Protein AF-A0A150XL99-F1 (afdb_monomer_lite)

pLDDT: mean 90.84, std 10.02, range [64.12, 98.44]

Secondary structure (DSSP, 8-state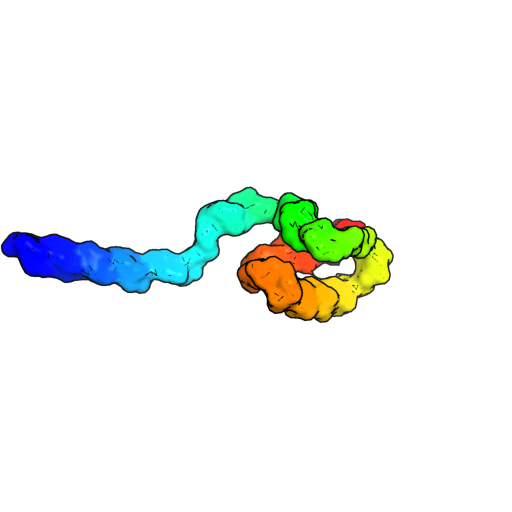):
-HHHHHHHHHHHHHHSTTSPPHHHHTS-HHHHHHHHGGGTSPPPPGGGS-HHHHHHHHHHHHHHTT--HHHHHHHHHHHHHT-

Sequence (83 aa):
MLTIAFMIFMAMMIIGGCATPAHISAKSGAQLWGEACGRCHNTASPSTFSDVDWDIAVKHMQFRAQITEDEANKIVEFLKSAN

Radius of gyration: 18.14 Å; chains: 1; bounding box: 47×20×48 Å

Organism: NCBI:txid1914963

Structure (mmCIF, N/CA/C/O backbone):
data_AF-A0A150XL99-F1
#
_entry.id   AF-A0A150XL99-F1
#
loop_
_atom_site.group_PDB
_atom_site.id
_atom_site.type_symbol
_atom_site.label_atom_id
_atom_site.label_alt_id
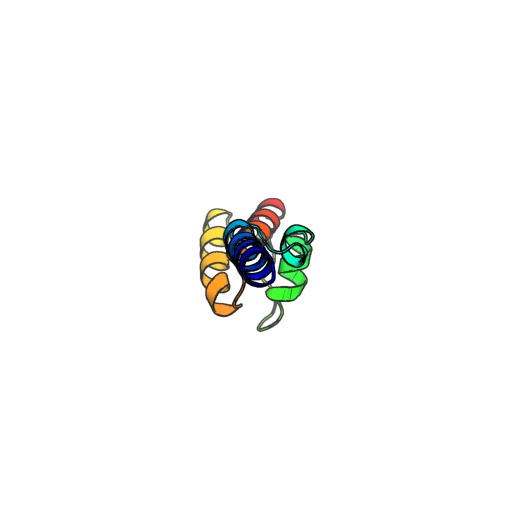_atom_site.label_comp_id
_atom_site.label_asym_id
_atom_site.label_entity_id
_atom_site.label_seq_id
_atom_site.pdbx_PDB_ins_code
_atom_site.Cartn_x
_atom_site.Cartn_y
_atom_site.Cartn_z
_atom_site.occupancy
_atom_site.B_iso_or_equiv
_atom_site.auth_seq_id
_atom_site.auth_comp_id
_atom_site.auth_asym_id
_atom_site.auth_atom_id
_atom_site.pdbx_PDB_model_num
ATOM 1 N N . MET A 1 1 ? -32.127 -10.737 35.259 1.00 64.12 1 MET A N 1
ATOM 2 C CA . MET A 1 1 ? -31.758 -9.485 34.553 1.00 64.12 1 MET A CA 1
ATOM 3 C C . MET A 1 1 ? -30.255 -9.400 34.289 1.00 64.12 1 MET A C 1
ATOM 5 O O . MET A 1 1 ? -29.885 -9.164 33.149 1.00 64.12 1 MET A O 1
ATOM 9 N N . LEU A 1 2 ? -29.394 -9.694 35.274 1.00 71.25 2 LEU A N 1
ATOM 10 C CA . LEU A 1 2 ? -27.929 -9.706 35.106 1.00 71.25 2 LEU A CA 1
ATOM 11 C C . LEU A 1 2 ? -27.420 -10.753 34.087 1.00 71.25 2 LEU A C 1
ATOM 13 O O . LEU A 1 2 ? -26.524 -10.476 33.301 1.00 71.25 2 LEU A O 1
ATOM 17 N N . THR A 1 3 ? -28.050 -11.930 34.038 1.00 78.06 3 THR A N 1
ATOM 18 C CA . THR A 1 3 ? -27.725 -13.012 33.088 1.00 78.06 3 THR A CA 1
ATOM 19 C C . THR A 1 3 ? -28.065 -12.669 31.637 1.00 78.06 3 THR A C 1
ATOM 21 O O . THR A 1 3 ? -27.319 -13.008 30.725 1.00 78.06 3 THR A O 1
ATOM 24 N N . ILE A 1 4 ? -29.171 -11.955 31.421 1.00 83.12 4 ILE A N 1
ATOM 25 C CA . ILE A 1 4 ? -29.607 -11.505 30.093 1.00 83.12 4 ILE A CA 1
ATOM 26 C C . ILE A 1 4 ? -28.663 -10.412 29.580 1.00 83.12 4 ILE A C 1
ATOM 28 O O . ILE A 1 4 ? -28.229 -10.470 28.435 1.00 83.12 4 ILE A O 1
ATOM 32 N N . ALA A 1 5 ? -28.277 -9.466 30.442 1.00 84.06 5 ALA A N 1
ATOM 33 C CA . ALA A 1 5 ? -27.303 -8.431 30.098 1.00 84.06 5 ALA A CA 1
ATOM 34 C C . ALA A 1 5 ? -25.936 -9.024 29.703 1.00 84.06 5 ALA A C 1
ATOM 36 O O . ALA A 1 5 ? -25.330 -8.579 28.730 1.00 84.06 5 ALA A O 1
ATOM 37 N N . PHE A 1 6 ? -25.484 -10.070 30.402 1.00 82.56 6 PHE A N 1
ATOM 38 C CA . PHE A 1 6 ? -24.228 -10.754 30.088 1.00 82.56 6 PHE A CA 1
ATOM 39 C C . PHE A 1 6 ? -24.279 -11.490 28.738 1.00 82.56 6 PHE A C 1
ATOM 41 O O . PHE A 1 6 ? -23.342 -11.401 27.947 1.00 82.56 6 PHE A O 1
ATOM 48 N N . MET A 1 7 ? -25.399 -12.154 28.429 1.00 83.50 7 MET A N 1
ATOM 49 C CA . MET A 1 7 ? -25.594 -12.815 27.132 1.00 83.50 7 MET A CA 1
ATOM 50 C C . MET A 1 7 ? -25.665 -11.820 25.965 1.00 83.50 7 MET A C 1
ATOM 52 O O . MET A 1 7 ? -25.102 -12.091 24.908 1.00 83.50 7 MET A O 1
ATOM 56 N N . ILE A 1 8 ? -26.288 -10.652 26.158 1.00 84.62 8 ILE A N 1
ATOM 57 C CA . ILE A 1 8 ? -26.337 -9.589 25.139 1.00 84.62 8 ILE A CA 1
ATOM 58 C C . ILE A 1 8 ? -24.934 -9.031 24.864 1.00 84.62 8 ILE A C 1
ATOM 60 O O . ILE A 1 8 ? -24.554 -8.866 23.706 1.00 84.62 8 ILE A O 1
ATOM 64 N N . PHE A 1 9 ? -24.145 -8.785 25.911 1.00 80.50 9 PHE A N 1
ATOM 65 C CA . PHE A 1 9 ? -22.784 -8.266 25.770 1.00 80.50 9 PHE A CA 1
ATOM 66 C C . PHE A 1 9 ? -21.856 -9.259 25.055 1.00 80.50 9 PHE A C 1
ATOM 68 O O . PHE A 1 9 ? -21.096 -8.879 24.165 1.00 80.50 9 PHE A O 1
ATOM 75 N N . MET A 1 10 ? -21.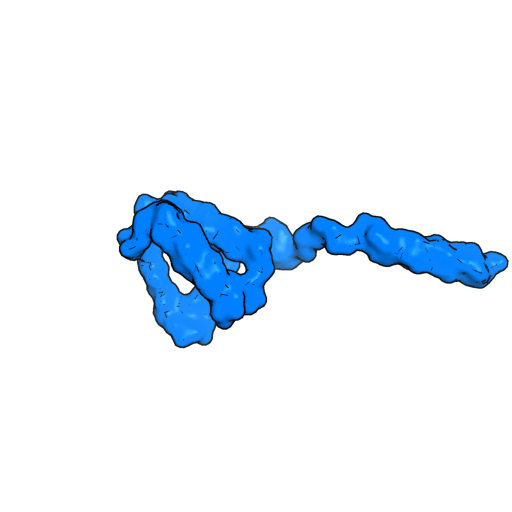972 -10.548 25.385 1.00 79.00 10 MET A N 1
ATOM 76 C CA . MET A 1 10 ? -21.199 -11.607 24.736 1.00 79.00 10 MET A CA 1
ATOM 77 C C . MET A 1 10 ? -21.621 -11.822 23.277 1.00 79.00 10 MET A C 1
ATOM 79 O O . MET A 1 10 ? -20.761 -12.021 22.422 1.00 79.00 10 MET A O 1
ATOM 83 N N . ALA A 1 11 ? -22.914 -11.701 22.962 1.00 78.38 11 ALA A N 1
ATOM 84 C CA . ALA A 1 11 ? -23.396 -11.737 21.584 1.00 78.38 11 ALA A CA 1
ATOM 85 C C . ALA A 1 11 ? -22.849 -10.564 20.748 1.00 78.38 11 ALA A C 1
ATOM 87 O O . ALA A 1 11 ? -22.432 -10.779 19.614 1.00 78.38 11 ALA A O 1
ATOM 88 N N . MET A 1 12 ? -22.772 -9.350 21.310 1.00 71.56 12 MET A N 1
ATOM 89 C CA . MET A 1 12 ? -22.250 -8.158 20.618 1.00 71.56 12 MET A CA 1
ATOM 90 C C . MET A 1 12 ? -20.776 -8.277 20.199 1.00 71.56 12 MET A C 1
ATOM 92 O O . MET A 1 12 ? -20.407 -7.759 19.147 1.00 71.56 12 MET A O 1
ATOM 96 N N . MET A 1 13 ? -19.940 -8.985 20.966 1.00 68.50 13 MET A N 1
ATOM 97 C CA . MET A 1 13 ? -18.533 -9.203 20.592 1.00 68.50 13 MET A CA 1
ATOM 98 C C . MET A 1 13 ? -18.361 -10.141 19.392 1.00 68.50 13 MET A C 1
ATOM 100 O O . MET A 1 13 ? -17.384 -10.016 18.659 1.00 68.50 13 MET A O 1
ATOM 104 N N . ILE A 1 14 ? -19.300 -11.063 19.166 1.00 69.88 14 ILE A N 1
ATOM 105 C CA . ILE A 1 14 ? -19.186 -12.085 18.113 1.00 69.88 14 ILE A CA 1
ATOM 106 C C . ILE A 1 14 ? -19.480 -11.492 16.724 1.00 69.88 14 ILE A C 1
ATOM 108 O O . ILE A 1 14 ? -18.925 -11.942 15.727 1.00 69.88 14 ILE A O 1
ATOM 112 N N . ILE A 1 15 ? -20.313 -10.451 16.647 1.00 68.38 15 ILE A N 1
ATOM 113 C CA . ILE A 1 15 ? -20.796 -9.878 15.376 1.00 68.38 15 ILE A CA 1
ATOM 114 C C . ILE A 1 15 ? -19.871 -8.797 14.787 1.00 68.38 15 ILE A C 1
ATOM 116 O O . ILE A 1 15 ? -20.011 -8.456 13.617 1.00 68.38 15 ILE A O 1
ATOM 120 N N . GLY A 1 16 ? -18.931 -8.247 15.566 1.00 65.69 16 GLY A N 1
ATOM 121 C CA . GLY A 1 16 ? -18.117 -7.085 15.168 1.00 65.69 16 GLY A CA 1
ATOM 122 C C . GLY A 1 16 ? -16.720 -7.381 14.600 1.00 65.69 16 GLY A C 1
ATOM 123 O O . GLY A 1 16 ? -15.996 -6.444 14.280 1.00 65.69 16 GLY A O 1
ATOM 124 N N . GLY A 1 17 ? -16.304 -8.646 14.503 1.00 65.44 17 GLY A N 1
ATOM 125 C CA . GLY A 1 17 ? -14.891 -9.006 14.300 1.00 65.44 17 GLY A CA 1
ATOM 126 C C . GLY A 1 17 ? -14.347 -8.961 12.866 1.00 65.44 17 GLY A C 1
ATOM 127 O O . GLY A 1 17 ? -13.138 -9.069 12.692 1.00 65.44 17 GLY A O 1
ATOM 128 N N . CYS A 1 18 ? -15.190 -8.833 11.837 1.00 70.94 18 CYS A N 1
ATOM 129 C CA . CYS A 1 18 ? -14.758 -8.990 10.437 1.00 70.94 18 CYS A CA 1
ATOM 130 C C . CYS A 1 18 ? -14.412 -7.677 9.716 1.00 70.94 18 CYS A C 1
ATOM 132 O O . CYS A 1 18 ? -14.014 -7.717 8.556 1.00 70.94 18 CYS A O 1
ATOM 134 N N . ALA A 1 19 ? -14.590 -6.519 10.357 1.00 78.94 19 ALA A N 1
ATOM 135 C CA . ALA A 1 19 ? -14.329 -5.228 9.727 1.00 78.94 19 ALA A CA 1
ATOM 136 C C . ALA A 1 19 ? -12.874 -4.782 9.929 1.00 78.94 19 ALA A C 1
ATOM 138 O O . ALA A 1 19 ? -12.345 -4.849 11.041 1.00 78.94 19 ALA A O 1
ATOM 139 N N . THR A 1 20 ? -12.257 -4.250 8.871 1.00 80.19 20 THR A N 1
ATOM 140 C CA . THR A 1 20 ? -10.959 -3.573 8.951 1.00 80.19 20 THR A CA 1
ATOM 141 C C . THR A 1 20 ? -11.018 -2.462 10.003 1.00 80.19 20 THR A C 1
ATOM 143 O O . THR A 1 20 ? -11.937 -1.633 9.966 1.00 80.19 20 THR A O 1
ATOM 146 N N . PRO A 1 21 ? -10.047 -2.382 10.928 1.00 82.88 21 PRO A N 1
ATOM 147 C CA . PRO A 1 21 ? -10.005 -1.309 11.908 1.00 82.88 21 PRO A CA 1
ATOM 148 C C . PRO A 1 21 ? -10.066 0.074 11.248 1.00 82.88 21 PRO A C 1
ATOM 150 O O . PRO A 1 21 ? -9.364 0.341 10.272 1.00 82.88 21 PRO A O 1
ATOM 153 N N . ALA A 1 22 ? -10.853 0.988 11.822 1.00 82.31 22 ALA A N 1
ATOM 154 C CA . ALA A 1 22 ? -11.058 2.332 11.270 1.00 82.31 22 ALA A CA 1
ATOM 155 C C . ALA A 1 22 ? -9.744 3.101 11.025 1.00 82.31 22 ALA A C 1
ATOM 157 O O . ALA A 1 22 ? -9.619 3.861 10.069 1.00 82.31 22 ALA A O 1
ATOM 158 N N . HIS A 1 23 ? -8.734 2.872 11.870 1.00 80.06 23 HIS A N 1
ATOM 159 C CA . HIS A 1 23 ? -7.425 3.513 11.744 1.00 80.06 23 HIS A CA 1
ATOM 160 C C . HIS A 1 23 ? -6.602 3.019 10.539 1.00 80.06 23 HIS A C 1
ATOM 162 O O . HIS A 1 23 ? -5.680 3.717 10.125 1.00 80.06 23 HIS A O 1
ATOM 168 N N . ILE A 1 24 ? -6.925 1.849 9.978 1.00 82.88 24 ILE A N 1
ATOM 169 C CA . ILE A 1 24 ? -6.342 1.323 8.735 1.00 82.88 24 ILE A CA 1
ATOM 170 C C . ILE A 1 24 ? -7.192 1.766 7.544 1.00 82.88 24 ILE A C 1
ATOM 172 O O . ILE A 1 24 ? -6.662 2.225 6.528 1.00 82.88 24 ILE A O 1
ATOM 176 N N . SER A 1 25 ? -8.521 1.670 7.651 1.00 85.62 25 SER A N 1
ATOM 177 C CA . SER A 1 25 ? -9.420 2.022 6.548 1.00 85.62 25 SER A CA 1
ATOM 178 C C . SER A 1 25 ? -9.348 3.510 6.181 1.00 85.62 25 SER A C 1
ATOM 180 O O . SER A 1 25 ? -9.390 3.822 4.992 1.00 85.62 25 SER A O 1
ATOM 182 N N . ALA A 1 26 ? -9.119 4.401 7.152 1.00 92.50 26 ALA A N 1
ATOM 183 C CA . ALA A 1 26 ? -8.994 5.844 6.934 1.00 92.50 26 ALA A CA 1
ATOM 184 C C . ALA A 1 26 ? -7.676 6.292 6.270 1.00 92.50 26 ALA A C 1
ATOM 186 O O . ALA A 1 26 ? -7.614 7.402 5.744 1.00 92.50 26 ALA A O 1
ATOM 187 N N . LYS A 1 27 ? -6.620 5.466 6.288 1.00 96.00 27 LYS A N 1
ATOM 188 C CA . LYS A 1 27 ? -5.316 5.823 5.703 1.00 96.00 27 LYS A CA 1
ATOM 189 C C . LYS A 1 27 ? -5.259 5.492 4.213 1.00 96.00 27 LYS A C 1
ATOM 191 O O . LYS A 1 27 ? -5.759 4.448 3.782 1.00 96.00 27 LYS A O 1
ATOM 196 N N . SER A 1 28 ? -4.622 6.362 3.430 1.00 97.06 28 SER A N 1
ATOM 197 C CA . SER A 1 28 ? -4.327 6.108 2.013 1.00 97.06 28 SER A CA 1
ATOM 198 C C . SER A 1 28 ? -3.130 5.163 1.849 1.00 97.06 28 SER A C 1
ATOM 200 O O . SER A 1 28 ? -2.315 5.022 2.762 1.00 97.06 28 SER A O 1
ATOM 202 N N . GLY A 1 29 ? -2.982 4.551 0.669 1.00 97.06 29 GLY A N 1
ATOM 203 C CA . GLY A 1 29 ? -1.813 3.722 0.350 1.00 97.06 29 GLY A CA 1
ATOM 204 C C . GLY A 1 29 ? -0.488 4.482 0.451 1.00 97.06 29 GLY A C 1
ATOM 205 O O . GLY A 1 29 ? 0.466 3.974 1.033 1.00 97.06 29 GLY A O 1
ATOM 206 N N . ALA A 1 30 ? -0.455 5.737 -0.011 1.00 97.06 30 ALA A N 1
ATOM 207 C CA . ALA A 1 30 ? 0.721 6.604 0.094 1.00 97.06 30 ALA A CA 1
ATOM 208 C C . ALA A 1 30 ? 1.116 6.885 1.552 1.00 97.06 30 ALA A C 1
ATOM 210 O O . ALA A 1 30 ? 2.297 6.842 1.901 1.00 97.06 30 ALA A O 1
ATOM 211 N N . GLN A 1 31 ? 0.127 7.140 2.416 1.00 97.31 31 GLN A N 1
ATOM 212 C CA . GLN A 1 31 ? 0.369 7.350 3.841 1.00 97.31 31 GLN A CA 1
ATOM 213 C C . GLN A 1 31 ? 0.912 6.077 4.498 1.00 97.31 31 GLN A C 1
ATOM 215 O O . GLN A 1 31 ? 1.924 6.129 5.192 1.00 97.31 31 GLN A O 1
ATOM 220 N N . LEU A 1 32 ? 0.277 4.931 4.244 1.00 97.31 32 LEU A N 1
ATOM 221 C CA . LEU A 1 32 ? 0.719 3.642 4.777 1.00 97.31 32 LEU A CA 1
ATOM 222 C C . LEU A 1 32 ? 2.137 3.285 4.312 1.00 97.31 32 LEU A C 1
ATOM 224 O O . LEU A 1 32 ? 2.953 2.848 5.120 1.00 97.31 32 LEU A O 1
ATOM 228 N N . TRP A 1 33 ? 2.464 3.533 3.043 1.00 97.00 33 TRP A N 1
ATOM 229 C CA . TRP A 1 33 ? 3.810 3.336 2.505 1.00 97.00 33 TRP A CA 1
ATOM 230 C C . TRP A 1 33 ? 4.847 4.208 3.226 1.00 97.00 33 TRP A C 1
ATOM 232 O O . TRP A 1 33 ? 5.879 3.695 3.667 1.00 97.00 33 TRP A O 1
ATOM 242 N N . GLY A 1 34 ? 4.552 5.500 3.413 1.00 95.25 34 GLY A N 1
ATOM 243 C CA . GLY A 1 34 ? 5.435 6.435 4.117 1.00 95.25 34 GLY A CA 1
ATOM 244 C C . GLY A 1 34 ? 5.637 6.092 5.598 1.00 95.25 34 GLY A C 1
ATOM 245 O O . GLY A 1 34 ? 6.731 6.271 6.128 1.00 95.25 34 GLY A O 1
ATOM 246 N N . GLU A 1 35 ? 4.613 5.554 6.260 1.00 95.06 35 GLU A N 1
ATOM 247 C CA . GLU A 1 35 ? 4.674 5.161 7.673 1.00 95.06 35 GLU A CA 1
ATOM 248 C C . GLU A 1 35 ? 5.328 3.784 7.895 1.00 95.06 35 GLU A C 1
ATOM 250 O O . GLU A 1 35 ? 5.930 3.553 8.948 1.00 95.06 35 GLU A O 1
ATOM 255 N N . ALA A 1 36 ? 5.210 2.854 6.939 1.00 96.00 36 ALA A N 1
ATOM 256 C CA . ALA A 1 36 ? 5.596 1.456 7.140 1.00 96.00 36 ALA A CA 1
ATOM 257 C C . ALA A 1 36 ? 6.878 1.031 6.411 1.00 96.00 36 ALA A C 1
ATOM 259 O O . ALA A 1 36 ? 7.711 0.332 7.000 1.00 96.00 36 ALA A O 1
ATOM 260 N N . CYS A 1 37 ? 7.056 1.418 5.146 1.00 96.88 37 CYS A N 1
ATOM 261 C CA . CYS A 1 37 ? 8.095 0.842 4.285 1.00 96.88 37 CYS A CA 1
ATOM 262 C C . CYS A 1 37 ? 9.493 1.413 4.569 1.00 96.88 37 CYS A C 1
ATOM 264 O O . CYS A 1 37 ? 10.484 0.712 4.388 1.00 96.88 37 CYS A O 1
ATOM 266 N N . GLY A 1 38 ? 9.578 2.652 5.064 1.00 95.31 38 GLY A N 1
ATOM 267 C CA . GLY A 1 38 ? 10.844 3.323 5.388 1.00 95.31 38 GLY A CA 1
ATOM 268 C C . GLY A 1 38 ? 11.438 2.969 6.755 1.00 95.31 38 GLY A C 1
ATOM 269 O O . GLY A 1 38 ? 12.486 3.491 7.122 1.00 95.31 38 GLY A O 1
ATOM 270 N N . ARG A 1 39 ? 10.779 2.110 7.546 1.00 96.56 39 ARG A N 1
ATOM 271 C CA . ARG A 1 39 ? 11.187 1.833 8.938 1.00 96.56 39 ARG A CA 1
ATOM 272 C C . ARG A 1 39 ? 12.471 1.011 9.059 1.00 96.56 39 ARG A C 1
ATOM 274 O O . ARG A 1 39 ? 13.116 1.061 10.100 1.00 96.56 39 ARG A O 1
ATOM 281 N N . CYS A 1 40 ? 12.812 0.225 8.036 1.00 97.44 40 CYS A N 1
ATOM 282 C CA . CYS A 1 40 ? 13.945 -0.709 8.086 1.00 97.44 40 CYS A CA 1
ATOM 283 C C . CYS A 1 40 ? 15.028 -0.409 7.046 1.00 97.44 40 CYS A C 1
ATOM 285 O O . CYS A 1 40 ? 16.199 -0.685 7.285 1.00 97.44 40 CYS A O 1
ATOM 287 N N . HIS A 1 41 ? 14.650 0.135 5.895 1.00 96.56 41 HIS A N 1
ATOM 288 C CA . HIS A 1 41 ? 15.558 0.541 4.830 1.00 96.56 41 HIS A CA 1
ATOM 289 C C . HIS A 1 41 ? 14.912 1.670 4.027 1.00 96.56 41 HIS A C 1
ATOM 291 O O . HIS A 1 41 ? 13.719 1.942 4.172 1.00 96.56 41 HIS A O 1
ATOM 297 N N . ASN A 1 42 ? 15.692 2.307 3.154 1.00 95.50 42 ASN A N 1
ATOM 298 C CA . ASN A 1 42 ? 15.148 3.292 2.226 1.00 95.50 42 ASN A CA 1
ATOM 299 C C . ASN A 1 42 ? 14.087 2.643 1.337 1.00 95.50 42 ASN A C 1
ATOM 301 O O . ASN A 1 42 ? 14.241 1.500 0.893 1.00 95.50 42 ASN A O 1
ATOM 305 N N . THR A 1 43 ? 13.009 3.373 1.085 1.00 96.00 43 THR A N 1
ATOM 306 C CA . THR A 1 43 ? 11.945 2.895 0.214 1.00 96.00 43 THR A CA 1
ATOM 307 C C . THR A 1 43 ? 12.404 2.922 -1.240 1.00 96.00 43 THR A C 1
ATOM 309 O O . THR A 1 43 ? 13.109 3.833 -1.675 1.00 96.00 43 THR A O 1
ATOM 312 N N . ALA A 1 44 ? 12.018 1.898 -2.000 1.00 94.81 44 ALA A N 1
ATOM 313 C CA . ALA A 1 44 ? 12.203 1.909 -3.443 1.00 94.81 44 ALA A CA 1
ATOM 314 C C . ALA A 1 44 ? 11.266 2.952 -4.076 1.00 94.81 44 ALA A C 1
ATOM 316 O O . ALA A 1 44 ? 10.144 3.151 -3.602 1.00 94.81 44 ALA A O 1
ATOM 317 N N . SER A 1 45 ? 11.733 3.613 -5.140 1.00 94.75 45 SER A N 1
ATOM 318 C CA . SER A 1 45 ? 10.889 4.496 -5.955 1.00 94.75 45 SER A CA 1
ATOM 319 C C . SER A 1 45 ? 9.748 3.679 -6.571 1.00 94.75 45 SER A C 1
ATOM 321 O O . SER A 1 45 ? 10.029 2.563 -7.009 1.00 94.75 45 SER A O 1
ATOM 323 N N . PRO A 1 46 ? 8.510 4.196 -6.678 1.00 95.56 46 PRO A N 1
ATOM 324 C CA . PRO A 1 46 ? 7.416 3.507 -7.370 1.00 95.56 46 PRO A CA 1
ATOM 325 C C . PRO A 1 46 ? 7.788 2.996 -8.772 1.00 95.56 46 PRO A C 1
ATOM 327 O O . PRO A 1 46 ? 7.455 1.869 -9.113 1.00 95.56 46 PRO A O 1
ATOM 330 N N . SER A 1 47 ? 8.611 3.750 -9.507 1.00 96.81 47 SER A N 1
ATOM 331 C CA . SER A 1 47 ? 9.132 3.394 -10.837 1.00 96.81 47 SER A CA 1
ATOM 332 C C . SER A 1 47 ? 10.217 2.297 -10.864 1.00 96.81 47 SER A C 1
ATOM 334 O O . SER A 1 47 ? 10.828 2.045 -11.901 1.00 96.81 47 SER A O 1
ATOM 336 N N . THR A 1 48 ? 10.543 1.680 -9.721 1.00 97.62 48 THR A N 1
ATOM 337 C CA . THR A 1 48 ? 11.637 0.689 -9.614 1.00 97.62 48 THR A CA 1
ATOM 338 C C . THR A 1 48 ? 11.241 -0.690 -10.139 1.00 97.62 48 THR A C 1
ATOM 340 O O . THR A 1 48 ? 12.093 -1.424 -10.637 1.00 97.62 48 THR A O 1
ATOM 343 N N . PHE A 1 49 ? 9.974 -1.066 -9.989 1.00 97.69 49 PHE A N 1
ATOM 344 C CA . PHE A 1 49 ? 9.478 -2.416 -10.244 1.00 97.69 49 PHE A CA 1
ATOM 345 C C . PHE A 1 49 ? 8.262 -2.367 -11.161 1.00 97.69 49 PHE A C 1
ATOM 347 O O . PHE A 1 49 ? 7.516 -1.396 -11.134 1.00 97.69 49 PHE A O 1
ATOM 354 N N . SER A 1 50 ? 8.034 -3.416 -11.954 1.00 98.31 50 SER A N 1
ATOM 355 C CA . SER A 1 50 ? 6.780 -3.548 -12.704 1.00 98.31 50 SER A CA 1
ATOM 356 C C . SER A 1 50 ? 5.591 -3.765 -11.760 1.00 98.31 50 SER A C 1
ATOM 358 O O . SER A 1 50 ? 5.764 -4.116 -10.593 1.00 98.31 50 SER A O 1
ATOM 360 N N . ASP A 1 51 ? 4.367 -3.627 -12.267 1.00 98.19 51 ASP A N 1
ATOM 361 C CA . ASP A 1 51 ? 3.166 -3.872 -11.463 1.00 98.19 51 ASP A CA 1
ATOM 362 C C . ASP A 1 51 ? 3.137 -5.286 -10.861 1.00 98.19 51 ASP A C 1
ATOM 364 O O . ASP A 1 51 ? 2.790 -5.460 -9.693 1.00 98.19 51 ASP A O 1
ATOM 368 N N . VAL A 1 52 ? 3.553 -6.297 -11.629 1.00 98.19 52 VAL A N 1
ATOM 369 C CA . VAL A 1 52 ? 3.621 -7.690 -11.156 1.00 98.19 52 VAL A CA 1
ATOM 370 C C . VAL A 1 52 ? 4.693 -7.851 -10.079 1.00 98.19 52 VAL A C 1
ATOM 372 O O . VAL A 1 52 ? 4.482 -8.538 -9.080 1.00 98.19 52 VAL A O 1
ATOM 375 N N . ASP A 1 53 ? 5.836 -7.192 -10.249 1.00 98.38 53 ASP A N 1
ATOM 376 C CA . ASP A 1 53 ? 6.913 -7.239 -9.263 1.00 98.38 53 ASP A CA 1
ATOM 377 C C . ASP A 1 53 ? 6.509 -6.541 -7.959 1.00 98.38 53 ASP A C 1
ATOM 379 O O . ASP A 1 53 ? 6.891 -6.995 -6.879 1.00 98.38 53 ASP A O 1
ATOM 383 N N . TRP A 1 54 ? 5.682 -5.491 -8.024 1.00 98.31 54 TRP A N 1
ATOM 384 C CA . TRP A 1 54 ? 5.135 -4.844 -6.832 1.00 98.31 54 TRP A CA 1
ATOM 385 C C . TRP A 1 54 ? 4.212 -5.753 -6.022 1.00 98.31 54 TRP A C 1
ATOM 387 O O . TRP A 1 54 ? 4.305 -5.740 -4.790 1.00 98.31 54 TRP A O 1
ATOM 397 N N . ASP A 1 55 ? 3.390 -6.587 -6.669 1.00 98.38 55 ASP A N 1
ATOM 398 C CA . ASP A 1 55 ? 2.585 -7.594 -5.960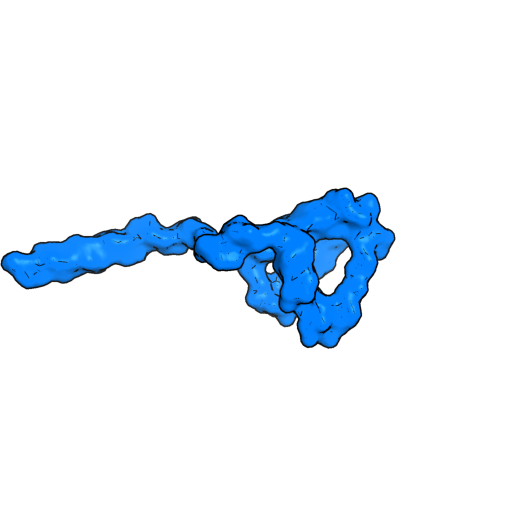 1.00 98.38 55 ASP A CA 1
ATOM 399 C C . ASP A 1 55 ? 3.481 -8.525 -5.135 1.00 98.38 55 ASP A C 1
ATOM 401 O O . ASP A 1 55 ? 3.219 -8.790 -3.960 1.00 98.38 55 ASP A O 1
ATOM 405 N N . ILE A 1 56 ? 4.583 -8.985 -5.730 1.00 98.31 56 ILE A N 1
ATOM 406 C CA . ILE A 1 56 ? 5.522 -9.911 -5.090 1.00 98.31 56 ILE A CA 1
ATOM 407 C C . ILE A 1 56 ? 6.304 -9.206 -3.975 1.00 98.31 56 ILE A C 1
ATOM 409 O O . ILE A 1 56 ? 6.403 -9.722 -2.856 1.00 98.31 56 ILE A O 1
ATOM 413 N N . ALA A 1 57 ? 6.846 -8.020 -4.259 1.00 98.06 57 ALA A N 1
ATOM 414 C CA . ALA A 1 57 ? 7.669 -7.259 -3.328 1.00 98.06 57 ALA A CA 1
ATOM 415 C C . ALA A 1 57 ? 6.878 -6.869 -2.076 1.00 98.06 57 ALA A C 1
ATOM 417 O O . ALA A 1 57 ? 7.340 -7.102 -0.954 1.00 98.06 57 ALA A O 1
ATOM 418 N N . VAL A 1 58 ? 5.663 -6.338 -2.241 1.00 98.25 58 VAL A N 1
ATOM 419 C CA . VAL A 1 58 ? 4.830 -5.976 -1.091 1.00 98.25 58 VAL A CA 1
AT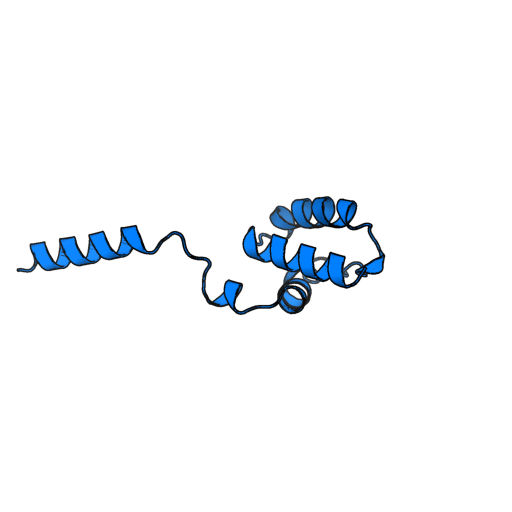OM 420 C C . VAL A 1 58 ? 4.317 -7.221 -0.378 1.00 98.25 58 VAL A C 1
ATOM 422 O O . VAL A 1 58 ? 4.290 -7.214 0.851 1.00 98.25 58 VAL A O 1
ATOM 425 N N . LYS A 1 59 ? 4.015 -8.328 -1.075 1.00 98.25 59 LYS A N 1
ATOM 426 C CA . LYS A 1 59 ? 3.652 -9.583 -0.396 1.00 98.25 59 LYS A CA 1
ATOM 427 C C . LYS A 1 59 ? 4.782 -10.104 0.486 1.00 98.25 59 LYS A C 1
ATOM 429 O O . LYS A 1 59 ? 4.534 -10.539 1.611 1.00 98.25 59 LYS A O 1
ATOM 434 N N . HIS A 1 60 ? 6.026 -10.016 0.018 1.00 98.12 60 HIS A N 1
ATOM 435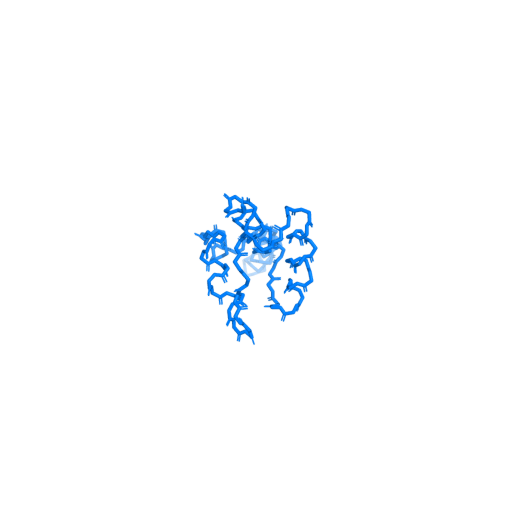 C CA . HIS A 1 60 ? 7.188 -10.325 0.845 1.00 98.12 60 HIS A CA 1
ATOM 436 C C . HIS A 1 60 ? 7.282 -9.361 2.041 1.00 98.12 60 HIS A C 1
ATOM 438 O O . HIS A 1 60 ? 7.455 -9.802 3.181 1.00 98.12 60 HIS A O 1
ATOM 444 N N . MET A 1 61 ? 7.103 -8.057 1.808 1.00 98.06 61 MET A N 1
ATOM 445 C CA . MET A 1 61 ? 7.164 -7.041 2.862 1.00 98.06 61 MET A CA 1
ATOM 446 C C . MET A 1 61 ? 6.002 -7.091 3.849 1.00 98.06 61 MET A C 1
ATOM 448 O O . MET A 1 61 ? 6.204 -6.686 4.987 1.00 98.06 61 MET A O 1
ATOM 452 N N . GLN A 1 62 ? 4.845 -7.650 3.495 1.00 98.25 62 GLN A N 1
ATOM 453 C CA . GLN A 1 62 ? 3.714 -7.819 4.407 1.00 98.25 62 GLN A CA 1
ATOM 454 C C . GLN A 1 62 ? 4.165 -8.510 5.703 1.00 98.25 62 GLN A C 1
ATOM 456 O O . GLN A 1 62 ? 3.913 -8.028 6.807 1.00 98.25 62 GLN A O 1
ATOM 461 N N . PHE A 1 63 ? 4.935 -9.592 5.561 1.00 96.62 63 PHE A N 1
ATOM 462 C CA . PHE A 1 63 ? 5.482 -10.339 6.691 1.00 96.62 63 PHE A CA 1
ATOM 463 C C . PHE A 1 63 ? 6.661 -9.626 7.357 1.00 96.62 63 PHE A C 1
ATOM 465 O O . PHE A 1 63 ? 6.776 -9.640 8.580 1.00 96.62 63 PHE A O 1
ATOM 472 N N . ARG A 1 64 ? 7.547 -8.997 6.572 1.00 97.38 64 ARG A N 1
ATOM 473 C CA . ARG A 1 64 ? 8.757 -8.333 7.097 1.00 97.38 64 ARG A CA 1
ATOM 474 C C . ARG A 1 64 ? 8.434 -7.063 7.882 1.00 97.38 64 ARG A C 1
ATOM 476 O O . ARG A 1 64 ? 9.055 -6.808 8.905 1.00 97.38 64 ARG A O 1
ATOM 483 N N . ALA A 1 65 ? 7.461 -6.298 7.403 1.00 96.50 65 ALA A N 1
ATOM 484 C CA . ALA A 1 65 ? 6.977 -5.059 7.991 1.00 96.50 65 ALA A CA 1
ATOM 485 C C . ALA A 1 65 ? 5.795 -5.284 8.952 1.00 96.50 65 ALA A C 1
ATOM 487 O O . ALA A 1 65 ? 5.319 -4.317 9.542 1.00 96.50 65 ALA A O 1
ATOM 488 N N . GLN A 1 66 ? 5.331 -6.529 9.117 1.00 95.94 66 GLN A N 1
ATOM 489 C CA . GLN A 1 66 ? 4.221 -6.900 10.003 1.00 95.94 66 GLN A CA 1
ATOM 490 C C . GLN A 1 66 ? 2.974 -6.025 9.789 1.00 95.94 66 GLN A C 1
ATOM 492 O O . GLN A 1 66 ? 2.376 -5.535 10.746 1.00 95.94 66 GLN A O 1
ATOM 497 N N . ILE A 1 67 ? 2.613 -5.806 8.525 1.00 96.31 67 ILE A N 1
ATOM 498 C CA . ILE A 1 67 ? 1.410 -5.062 8.136 1.00 96.31 67 ILE A CA 1
ATOM 499 C C . ILE A 1 67 ? 0.283 -6.030 7.774 1.00 96.31 67 ILE A C 1
ATOM 501 O O . ILE A 1 67 ? 0.513 -7.174 7.367 1.00 96.31 67 ILE A O 1
ATOM 505 N N . THR A 1 68 ? -0.951 -5.574 7.938 1.00 96.19 68 THR A N 1
ATOM 506 C CA . THR A 1 68 ? -2.150 -6.333 7.577 1.00 96.19 68 THR A CA 1
ATOM 507 C C . THR A 1 68 ? -2.270 -6.505 6.061 1.00 96.19 68 THR A C 1
ATOM 509 O O . THR A 1 68 ? -1.593 -5.839 5.277 1.00 96.19 68 THR A O 1
ATOM 512 N N . GLU A 1 69 ? -3.139 -7.419 5.632 1.00 95.88 69 GLU A N 1
ATOM 513 C CA . GLU A 1 69 ? -3.431 -7.614 4.209 1.00 95.88 69 GLU A CA 1
ATOM 514 C C . GLU A 1 69 ? -4.048 -6.365 3.568 1.00 95.88 69 GLU A C 1
ATOM 516 O O . GLU A 1 69 ? -3.623 -5.963 2.489 1.00 95.88 69 GLU A O 1
ATOM 521 N N . ASP A 1 70 ? -4.962 -5.687 4.265 1.00 96.31 70 ASP A N 1
ATOM 522 C CA . ASP A 1 70 ? -5.582 -4.453 3.771 1.00 96.31 70 ASP A CA 1
ATOM 523 C C . ASP A 1 70 ? -4.564 -3.323 3.589 1.00 96.31 70 ASP A C 1
ATOM 525 O O . ASP A 1 70 ? -4.617 -2.582 2.606 1.00 96.31 70 ASP A O 1
ATOM 529 N N . GLU A 1 71 ? -3.611 -3.190 4.516 1.00 97.88 71 GLU A N 1
ATOM 530 C CA . GLU A 1 71 ? -2.524 -2.221 4.373 1.00 97.88 71 GLU A CA 1
ATOM 531 C C . GLU A 1 71 ? -1.630 -2.563 3.181 1.00 97.88 71 GLU A C 1
ATOM 533 O O . GLU A 1 71 ? -1.310 -1.680 2.386 1.00 97.88 71 GLU A O 1
ATOM 538 N N . ALA A 1 72 ? -1.259 -3.838 3.032 1.00 98.25 72 ALA A N 1
ATOM 539 C CA . ALA A 1 72 ? -0.445 -4.308 1.916 1.00 98.25 72 ALA A CA 1
ATOM 540 C C . ALA A 1 72 ? -1.127 -4.039 0.564 1.00 98.25 72 ALA A C 1
ATOM 542 O O . ALA A 1 72 ? -0.489 -3.491 -0.334 1.00 98.25 72 ALA A O 1
ATOM 543 N N . ASN A 1 73 ? -2.423 -4.335 0.443 1.00 98.12 73 ASN A N 1
ATOM 544 C CA . ASN A 1 73 ? -3.194 -4.107 -0.780 1.00 98.12 73 ASN A CA 1
ATOM 545 C C . ASN A 1 73 ? -3.239 -2.618 -1.149 1.00 98.12 73 ASN A C 1
ATOM 547 O O . ASN A 1 73 ? -2.904 -2.251 -2.274 1.00 98.12 73 ASN A O 1
ATOM 551 N N . LYS A 1 74 ? -3.536 -1.742 -0.181 1.00 98.19 74 LYS A N 1
ATOM 552 C CA . LYS A 1 74 ? -3.516 -0.285 -0.397 1.00 98.19 74 LYS A CA 1
ATOM 553 C C . LYS A 1 74 ? -2.140 0.227 -0.823 1.00 98.19 74 LYS A C 1
ATOM 555 O O . LYS A 1 74 ? -2.048 1.132 -1.651 1.00 98.19 74 LYS A O 1
ATOM 560 N N . ILE A 1 75 ? -1.069 -0.315 -0.241 1.00 98.38 75 ILE A N 1
ATOM 561 C CA . ILE A 1 75 ? 0.307 0.055 -0.597 1.00 98.38 75 ILE A CA 1
ATOM 562 C C . ILE A 1 75 ? 0.631 -0.389 -2.030 1.00 98.38 75 ILE A C 1
ATOM 564 O O . ILE A 1 75 ? 1.174 0.412 -2.787 1.00 98.38 75 ILE A O 1
ATOM 568 N N . VAL A 1 76 ? 0.275 -1.619 -2.419 1.00 98.44 76 VAL A N 1
ATOM 569 C CA . VAL A 1 76 ? 0.451 -2.123 -3.795 1.00 98.44 76 VAL A CA 1
ATOM 570 C C . VAL A 1 76 ? -0.289 -1.248 -4.798 1.00 98.44 76 VAL A C 1
ATOM 572 O O . VAL A 1 76 ? 0.301 -0.839 -5.795 1.00 98.44 76 VAL A O 1
ATOM 575 N N . GLU A 1 77 ? -1.559 -0.934 -4.535 1.00 98.38 77 GLU A N 1
ATOM 576 C CA . GLU A 1 77 ? -2.370 -0.082 -5.411 1.00 98.38 77 GLU A CA 1
ATOM 577 C C . GLU A 1 77 ? -1.731 1.296 -5.603 1.00 98.38 77 GLU A C 1
ATOM 579 O O . GLU A 1 77 ? -1.622 1.781 -6.730 1.00 98.38 77 GLU A O 1
ATOM 584 N N . PHE A 1 78 ? -1.246 1.902 -4.515 1.00 98.25 78 PHE A N 1
ATOM 585 C CA . PHE A 1 78 ? -0.520 3.165 -4.585 1.00 98.25 78 PHE A CA 1
ATOM 586 C C . PHE A 1 78 ? 0.744 3.051 -5.447 1.00 98.25 78 PHE A C 1
ATOM 588 O O . PHE A 1 78 ? 0.934 3.869 -6.348 1.00 98.25 78 PHE A O 1
ATOM 595 N N . LEU A 1 79 ? 1.584 2.043 -5.204 1.00 98.38 79 LEU A N 1
ATOM 596 C CA . LEU A 1 79 ? 2.853 1.873 -5.915 1.00 98.38 79 LEU A CA 1
ATOM 597 C C . LEU A 1 79 ? 2.647 1.648 -7.415 1.00 98.38 79 LEU A C 1
ATOM 599 O O . LEU A 1 79 ? 3.328 2.286 -8.210 1.00 98.38 79 LEU A O 1
ATOM 603 N N . LYS A 1 80 ? 1.654 0.836 -7.797 1.00 98.19 80 LYS A N 1
ATOM 604 C CA . LYS A 1 80 ? 1.260 0.624 -9.199 1.00 98.19 80 LYS A CA 1
ATOM 605 C C . LYS A 1 80 ? 0.724 1.891 -9.860 1.00 98.19 80 LYS A C 1
ATOM 607 O O . LYS A 1 80 ? 1.049 2.179 -11.001 1.00 98.19 80 LYS A O 1
ATOM 612 N N . SER A 1 81 ? -0.069 2.688 -9.139 1.00 97.88 81 SER A N 1
ATOM 613 C CA . SER A 1 81 ? -0.616 3.943 -9.681 1.00 97.88 81 SER A CA 1
ATOM 614 C C . SER A 1 81 ? 0.443 5.020 -9.949 1.00 97.88 81 SER A C 1
ATOM 616 O O . SER A 1 81 ? 0.162 5.991 -10.651 1.00 97.88 81 SER A O 1
ATOM 618 N N . ALA A 1 82 ? 1.634 4.868 -9.365 1.00 94.12 82 ALA A N 1
ATOM 619 C CA . ALA A 1 82 ? 2.725 5.834 -9.423 1.00 94.12 82 ALA A CA 1
ATOM 620 C C . ALA A 1 82 ? 3.966 5.318 -10.185 1.00 94.12 82 ALA A C 1
ATOM 622 O O . ALA A 1 82 ? 4.992 6.002 -10.163 1.00 94.12 82 ALA A O 1
ATOM 623 N N . ASN A 1 83 ? 3.882 4.132 -10.801 1.00 85.44 83 ASN A N 1
ATOM 624 C CA . ASN A 1 83 ? 4.956 3.454 -11.537 1.00 85.44 83 ASN A CA 1
ATOM 625 C C . ASN A 1 83 ? 5.096 3.960 -12.978 1.00 85.44 83 ASN A C 1
ATOM 627 O O . ASN A 1 83 ? 4.069 3.984 -13.694 1.00 85.44 83 ASN A O 1
#

InterPro domains:
  IPR036909 Cytochrome c-like domain superfamily [G3DSA:1.10.760.10] (27-82)
  IPR036909 Cytochrome c-like domain superfamily [SSF46626] (28-82)

Foldseek 3Di:
DVVVVVVVVVVVVVPPPPDDPPVLVVDALVRLCVVFVPPPHDDDQLVPDALVVLLVVLVVVCVVSVNDPSSSVRVSVVSNVRD